Protein AF-A0A842JJB2-F1 (afdb_monomer_lite)

Structure (mmCIF, N/CA/C/O backbone):
data_AF-A0A842JJB2-F1
#
_entry.id   AF-A0A842JJB2-F1
#
loop_
_atom_site.group_PDB
_atom_site.id
_atom_site.type_symbol
_atom_site.label_atom_id
_atom_site.label_alt_id
_atom_site.label_comp_id
_atom_site.label_asym_id
_atom_site.label_entity_id
_atom_site.label_seq_id
_atom_site.pdbx_PDB_ins_code
_atom_site.Cartn_x
_atom_site.Cartn_y
_atom_site.Cartn_z
_atom_site.occupancy
_atom_site.B_iso_or_equiv
_atom_site.auth_seq_id
_atom_site.auth_comp_id
_atom_site.auth_asym_id
_atom_site.auth_atom_id
_atom_site.pdbx_PDB_model_num
ATOM 1 N N . MET A 1 1 ? 16.511 43.211 -7.226 1.00 40.75 1 MET A N 1
ATOM 2 C CA . MET A 1 1 ? 15.304 42.360 -7.281 1.00 40.75 1 MET A CA 1
ATOM 3 C C . MET A 1 1 ? 15.391 41.367 -6.130 1.00 40.75 1 MET A C 1
ATOM 5 O O . MET A 1 1 ? 16.168 40.429 -6.213 1.00 40.75 1 MET A O 1
ATOM 9 N N . ALA A 1 2 ? 14.696 41.614 -5.022 1.00 48.28 2 ALA A N 1
ATOM 10 C CA . ALA A 1 2 ? 14.454 40.591 -4.007 1.00 48.28 2 ALA A CA 1
ATOM 11 C C . ALA A 1 2 ? 13.054 40.024 -4.260 1.00 48.28 2 ALA A C 1
ATOM 13 O O . ALA A 1 2 ? 12.175 40.807 -4.584 1.00 48.28 2 ALA A O 1
ATOM 14 N N . HIS A 1 3 ? 12.873 38.707 -4.148 1.00 34.19 3 HIS A N 1
ATOM 15 C CA . HIS A 1 3 ? 11.844 38.051 -3.330 1.00 34.19 3 HIS A CA 1
ATOM 16 C C . HIS A 1 3 ? 12.007 36.525 -3.438 1.00 34.19 3 HIS A C 1
ATOM 18 O O . HIS A 1 3 ? 11.808 35.917 -4.480 1.00 34.19 3 HIS A O 1
ATOM 24 N N . ARG A 1 4 ? 12.443 35.964 -2.304 1.00 45.00 4 ARG A N 1
ATOM 25 C CA . ARG A 1 4 ? 12.142 34.653 -1.713 1.00 45.00 4 ARG A CA 1
ATOM 26 C C . ARG A 1 4 ? 11.346 33.656 -2.567 1.00 45.00 4 ARG A C 1
ATOM 28 O O . ARG A 1 4 ? 10.171 33.879 -2.816 1.00 45.00 4 ARG A O 1
ATOM 35 N N . SER A 1 5 ? 11.916 32.464 -2.701 1.00 44.78 5 SER A N 1
ATOM 36 C CA . SER A 1 5 ? 11.182 31.221 -2.448 1.00 44.78 5 SER A CA 1
ATOM 37 C C . SER A 1 5 ? 12.092 30.309 -1.640 1.00 44.78 5 SER A C 1
ATOM 39 O O . SER A 1 5 ? 12.860 29.521 -2.180 1.00 44.78 5 SER A O 1
ATOM 41 N N . GLY A 1 6 ? 12.051 30.474 -0.315 1.00 41.22 6 GLY A N 1
ATOM 42 C CA . GLY A 1 6 ? 12.491 29.406 0.569 1.00 41.22 6 GLY A CA 1
ATOM 43 C C . GLY A 1 6 ? 11.566 28.231 0.301 1.00 41.22 6 GLY A C 1
ATOM 44 O O . GLY A 1 6 ? 10.357 28.350 0.508 1.00 41.22 6 GLY A O 1
ATOM 45 N N . THR A 1 7 ? 12.106 27.130 -0.211 1.00 45.28 7 THR A N 1
ATOM 46 C CA . THR A 1 7 ? 11.383 25.868 -0.215 1.00 45.28 7 THR A CA 1
ATOM 47 C C . THR A 1 7 ? 11.139 25.532 1.248 1.00 45.28 7 THR A C 1
ATOM 49 O O . THR A 1 7 ? 12.036 25.134 1.990 1.00 45.28 7 THR A O 1
ATOM 52 N N . ARG A 1 8 ? 9.918 25.799 1.710 1.00 42.19 8 ARG A N 1
ATOM 53 C CA . ARG A 1 8 ? 9.420 25.264 2.967 1.00 42.19 8 ARG A CA 1
ATOM 54 C C . ARG A 1 8 ? 9.497 23.756 2.797 1.00 42.19 8 ARG A C 1
ATOM 56 O O . ARG A 1 8 ? 8.625 23.173 2.161 1.00 42.19 8 ARG A O 1
ATOM 63 N N . ARG A 1 9 ? 10.572 23.143 3.307 1.00 48.44 9 ARG A N 1
ATOM 64 C CA . ARG A 1 9 ? 10.581 21.710 3.571 1.00 48.44 9 ARG A CA 1
ATOM 65 C C . ARG A 1 9 ? 9.350 21.492 4.425 1.00 48.44 9 ARG A C 1
ATOM 67 O O . ARG A 1 9 ? 9.226 22.070 5.506 1.00 48.44 9 ARG A O 1
ATOM 74 N N . VAL A 1 10 ? 8.377 20.795 3.863 1.00 38.28 10 VAL A N 1
ATOM 75 C CA . VAL A 1 10 ? 7.234 20.344 4.628 1.00 38.28 10 VAL A CA 1
ATOM 76 C C . VAL A 1 10 ? 7.843 19.349 5.605 1.00 38.28 10 VAL A C 1
ATOM 78 O O . VAL A 1 10 ? 8.131 18.221 5.229 1.00 38.28 10 VAL A O 1
ATOM 81 N N . SER A 1 11 ? 8.140 19.791 6.829 1.00 43.59 11 SER A N 1
ATOM 82 C CA . SER A 1 11 ? 8.334 18.886 7.959 1.00 43.59 11 SER A CA 1
ATOM 83 C C . SER A 1 11 ? 6.962 18.300 8.266 1.00 43.59 11 SER A C 1
ATOM 85 O O . SER A 1 11 ? 6.268 18.733 9.183 1.00 43.59 11 SER A O 1
ATOM 87 N N . GLY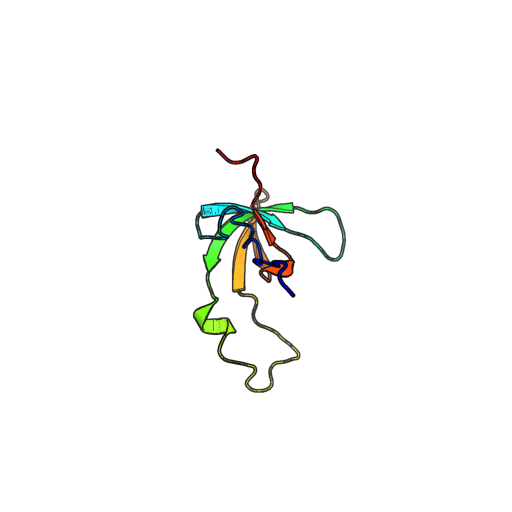 A 1 12 ? 6.524 17.401 7.388 1.00 52.38 12 GLY A N 1
ATOM 88 C CA . GLY A 1 12 ? 5.577 16.375 7.764 1.00 52.38 12 GLY A CA 1
ATOM 89 C C . GLY A 1 12 ? 6.274 15.412 8.724 1.00 52.38 12 GLY A C 1
ATOM 90 O O . GLY A 1 12 ? 7.507 15.430 8.816 1.00 52.38 12 GLY A O 1
ATOM 91 N N . PRO A 1 13 ? 5.508 14.611 9.471 1.00 60.59 13 PRO A N 1
ATOM 92 C CA . PRO A 1 13 ? 6.090 13.498 10.203 1.00 60.59 13 PRO A CA 1
ATOM 93 C C . PRO A 1 13 ? 6.928 12.654 9.235 1.00 60.59 13 PRO A C 1
ATOM 95 O O . PRO A 1 13 ? 6.501 12.352 8.118 1.00 60.59 13 PRO A O 1
ATOM 98 N N 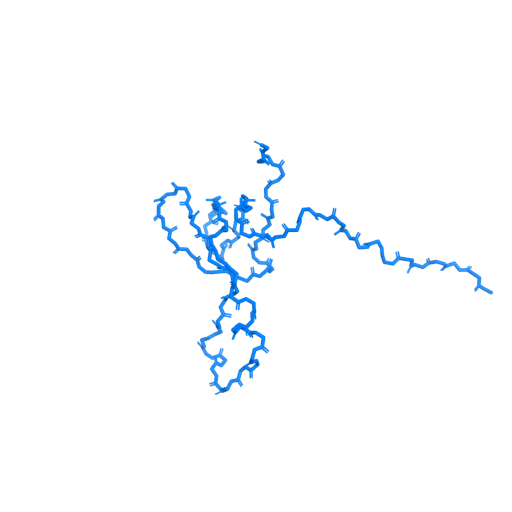. GLU A 1 14 ? 8.164 12.386 9.635 1.00 78.50 14 GLU A N 1
ATOM 99 C CA . GLU A 1 14 ? 9.101 11.620 8.828 1.00 78.50 14 GLU A CA 1
ATOM 100 C C . GLU A 1 14 ? 8.613 10.174 8.757 1.00 78.50 14 GLU A C 1
ATOM 102 O O . GLU A 1 14 ? 8.173 9.608 9.758 1.00 78.50 14 GLU A O 1
ATOM 107 N N . LEU A 1 15 ? 8.634 9.596 7.559 1.00 88.06 15 LEU A N 1
ATOM 108 C CA . LEU A 1 15 ? 8.290 8.196 7.378 1.00 88.06 15 LEU A CA 1
ATOM 109 C C . LEU A 1 15 ? 9.426 7.351 7.966 1.00 88.06 15 LEU A C 1
ATOM 111 O O . LEU A 1 15 ? 10.536 7.351 7.440 1.00 88.06 15 LEU A O 1
ATOM 115 N N . THR A 1 16 ? 9.151 6.688 9.086 1.00 92.31 16 THR A N 1
ATOM 116 C CA . THR A 1 16 ? 10.113 5.885 9.854 1.00 92.31 16 THR A CA 1
ATOM 117 C C . THR A 1 16 ? 9.497 4.552 10.256 1.00 92.31 16 THR A C 1
ATOM 119 O O . THR A 1 16 ? 8.277 4.406 10.268 1.00 92.31 16 THR A O 1
ATOM 122 N N . ILE A 1 17 ? 10.325 3.591 10.668 1.00 94.62 17 ILE A N 1
ATOM 123 C CA . ILE A 1 17 ? 9.852 2.366 11.332 1.00 94.62 17 ILE A CA 1
ATOM 124 C C . ILE A 1 17 ? 8.996 2.738 12.557 1.00 94.62 17 ILE A C 1
ATOM 126 O O . ILE A 1 17 ? 9.309 3.691 13.275 1.00 94.62 17 ILE A O 1
ATOM 130 N N . GLY A 1 18 ? 7.894 2.017 12.760 1.00 93.94 18 GLY A N 1
ATOM 131 C CA . GLY A 1 18 ? 6.877 2.282 13.778 1.00 93.94 18 GLY A CA 1
ATOM 132 C C . GLY A 1 18 ? 5.862 3.362 13.392 1.00 93.94 18 GLY A C 1
ATOM 133 O O . GLY A 1 18 ? 4.899 3.588 14.123 1.00 93.94 18 GLY A O 1
ATOM 134 N N . ALA A 1 19 ? 6.040 4.048 12.255 1.00 93.56 19 ALA A N 1
ATOM 135 C CA . ALA A 1 19 ? 5.072 5.036 11.803 1.00 93.56 19 ALA A CA 1
ATOM 136 C C . ALA A 1 19 ? 3.799 4.350 11.304 1.00 93.56 19 ALA A C 1
ATOM 138 O O . ALA A 1 19 ? 3.838 3.427 10.487 1.00 93.56 19 ALA A O 1
ATOM 139 N N . ARG A 1 20 ? 2.655 4.858 11.753 1.00 94.94 20 ARG A N 1
ATOM 140 C CA . ARG A 1 20 ? 1.354 4.506 11.197 1.00 94.94 20 ARG A CA 1
ATOM 141 C C . ARG A 1 20 ? 1.120 5.250 9.899 1.00 94.94 20 ARG A C 1
ATOM 143 O O . ARG A 1 20 ? 1.382 6.450 9.796 1.00 94.94 20 ARG A O 1
ATOM 150 N N . VAL A 1 21 ? 0.640 4.525 8.903 1.00 95.06 21 VAL A N 1
ATOM 151 C CA . VAL A 1 21 ? 0.587 5.003 7.529 1.00 95.06 21 VAL A CA 1
ATOM 152 C C . VAL A 1 21 ? -0.689 4.575 6.834 1.00 95.06 21 VAL A C 1
ATOM 154 O O . VAL A 1 21 ? -1.223 3.497 7.084 1.00 95.06 21 VAL A O 1
ATOM 157 N N . LEU A 1 22 ? -1.133 5.417 5.909 1.00 95.00 22 LEU A N 1
ATOM 158 C CA . LEU A 1 22 ? -2.078 5.074 4.865 1.00 95.00 22 LEU A CA 1
ATOM 159 C C . LEU A 1 22 ? -1.286 4.728 3.599 1.00 95.00 22 LEU A C 1
ATOM 161 O O . LEU A 1 22 ? -0.476 5.533 3.133 1.00 95.00 22 LEU A O 1
ATOM 165 N N . VAL A 1 23 ? -1.525 3.543 3.043 1.00 93.62 23 VAL A N 1
ATOM 166 C CA . VAL A 1 23 ? -0.904 3.076 1.803 1.00 93.62 23 VAL A CA 1
ATOM 167 C C . VAL A 1 23 ? -1.913 3.131 0.671 1.00 93.62 23 VAL A C 1
ATOM 169 O O . VAL A 1 23 ? -2.976 2.498 0.727 1.00 93.62 23 VAL A O 1
ATOM 172 N N . ARG A 1 24 ? -1.555 3.877 -0.373 1.00 93.75 24 ARG A N 1
ATOM 173 C CA . ARG A 1 24 ? -2.338 3.979 -1.597 1.00 93.75 24 ARG A CA 1
ATOM 174 C C . ARG A 1 24 ? -2.247 2.685 -2.386 1.00 93.75 24 ARG A C 1
ATOM 176 O O . ARG A 1 24 ? -1.170 2.125 -2.570 1.00 93.75 24 ARG A O 1
ATOM 183 N N . ARG A 1 25 ? -3.383 2.216 -2.900 1.00 87.25 25 ARG A N 1
ATOM 184 C CA . ARG A 1 25 ? -3.424 1.050 -3.793 1.00 87.25 25 ARG A CA 1
ATOM 185 C C . ARG A 1 25 ? -3.836 1.478 -5.190 1.00 87.25 25 ARG A C 1
ATOM 187 O O . ARG A 1 25 ? -4.757 2.268 -5.358 1.00 87.25 25 ARG A O 1
ATOM 194 N N . HIS A 1 26 ? -3.207 0.893 -6.207 1.00 81.94 26 HIS A N 1
ATOM 195 C CA . HIS A 1 26 ? -3.618 1.117 -7.598 1.00 81.94 26 HIS A CA 1
ATOM 196 C C . HIS A 1 26 ? -5.045 0.628 -7.886 1.00 81.94 26 HIS A C 1
ATOM 198 O O . HIS A 1 26 ? -5.704 1.142 -8.786 1.00 81.94 26 HIS A O 1
ATOM 204 N N . ALA A 1 27 ? -5.526 -0.357 -7.124 1.00 83.62 27 ALA A N 1
ATOM 205 C CA . ALA A 1 27 ? -6.894 -0.844 -7.193 1.00 83.62 27 ALA A CA 1
ATOM 206 C C . ALA A 1 27 ? -7.459 -1.064 -5.785 1.00 83.62 27 ALA A C 1
ATOM 208 O O . ALA A 1 27 ? -6.823 -1.703 -4.943 1.00 83.62 27 ALA A O 1
ATOM 209 N N . GLY A 1 28 ? -8.683 -0.582 -5.564 1.00 85.00 28 GLY A N 1
ATOM 210 C CA . GLY A 1 28 ? -9.391 -0.695 -4.290 1.00 85.00 28 GLY A CA 1
ATOM 211 C C . GLY A 1 28 ? -9.208 0.519 -3.382 1.00 85.00 28 GLY A C 1
ATOM 212 O O . GLY A 1 28 ? -8.754 1.573 -3.816 1.00 85.00 28 GLY A O 1
ATOM 213 N N . ALA A 1 29 ? -9.628 0.365 -2.127 1.00 90.00 29 ALA A N 1
ATOM 214 C CA . ALA A 1 29 ? -9.467 1.391 -1.106 1.00 90.00 29 ALA A CA 1
ATOM 215 C C . ALA A 1 29 ? -8.036 1.405 -0.554 1.00 90.00 29 ALA A C 1
ATOM 217 O O . ALA A 1 29 ? -7.375 0.360 -0.484 1.00 90.00 29 ALA A O 1
ATOM 218 N N . ASP A 1 30 ? -7.604 2.586 -0.121 1.00 92.44 30 ASP A N 1
ATOM 219 C CA . ASP A 1 30 ? -6.378 2.756 0.649 1.00 92.44 30 ASP A CA 1
ATOM 220 C C . ASP A 1 30 ? -6.460 1.952 1.953 1.00 92.44 30 ASP A C 1
ATOM 222 O O . ASP A 1 30 ? -7.539 1.737 2.516 1.00 92.44 30 ASP A O 1
ATOM 226 N N . VAL A 1 31 ? -5.311 1.472 2.418 1.00 93.81 31 VAL A N 1
ATOM 227 C CA . VAL A 1 31 ? -5.216 0.589 3.587 1.00 93.81 31 VAL A CA 1
ATOM 228 C C . VAL A 1 31 ? -4.293 1.178 4.632 1.00 93.81 31 VAL A C 1
ATOM 230 O O . VAL A 1 31 ? -3.310 1.829 4.294 1.00 93.81 31 VAL A O 1
ATOM 233 N N . ILE A 1 32 ? -4.607 0.942 5.902 1.00 94.69 32 ILE A N 1
ATOM 234 C CA . ILE A 1 32 ? -3.815 1.444 7.023 1.00 94.69 32 ILE A CA 1
ATOM 235 C C . ILE A 1 32 ? -2.904 0.325 7.536 1.00 94.69 32 ILE A C 1
ATOM 237 O O . ILE A 1 32 ? -3.279 -0.853 7.543 1.00 94.69 32 ILE A O 1
ATOM 241 N N . GLY A 1 33 ? -1.698 0.701 7.941 1.00 95.44 33 GLY A N 1
ATOM 242 C CA . GLY A 1 33 ? -0.738 -0.195 8.561 1.00 95.44 33 GLY A CA 1
ATOM 243 C C . GLY A 1 33 ? 0.353 0.550 9.314 1.00 95.44 33 GLY A C 1
ATOM 244 O O . GLY A 1 33 ? 0.280 1.760 9.533 1.00 95.44 33 GLY A O 1
ATOM 245 N N . GLU A 1 34 ? 1.373 -0.194 9.713 1.00 96.81 34 GLU A N 1
ATOM 246 C CA . GLU A 1 34 ? 2.567 0.303 10.385 1.00 96.81 34 GLU A CA 1
ATOM 247 C C . GLU A 1 34 ? 3.812 -0.057 9.579 1.00 96.81 34 GLU A C 1
ATOM 249 O O . GLU A 1 34 ? 3.938 -1.180 9.086 1.00 96.81 34 GLU A O 1
ATOM 254 N N . VAL A 1 35 ? 4.740 0.886 9.442 1.00 96.12 35 VAL A N 1
ATOM 255 C CA . VAL A 1 35 ? 6.048 0.615 8.843 1.00 96.12 35 VAL A CA 1
ATOM 256 C C . VAL A 1 35 ? 6.844 -0.290 9.774 1.00 96.12 35 VAL A C 1
ATOM 258 O O . VAL A 1 35 ? 7.124 0.080 10.910 1.00 96.12 35 VAL A O 1
ATOM 261 N N . VAL A 1 36 ? 7.267 -1.446 9.276 1.00 96.94 36 VAL A N 1
ATOM 262 C CA . VAL A 1 36 ? 8.057 -2.412 10.053 1.00 96.94 36 VAL A CA 1
ATOM 263 C C . VAL A 1 36 ? 9.517 -2.484 9.616 1.00 96.94 36 VAL A C 1
ATOM 265 O O . VAL A 1 36 ? 10.341 -2.962 10.387 1.00 96.94 36 VAL A O 1
ATOM 268 N N . GLU A 1 37 ? 9.855 -1.998 8.417 1.00 95.12 37 GLU A N 1
ATOM 269 C CA . GLU A 1 37 ? 11.236 -1.971 7.918 1.00 95.12 37 GLU A CA 1
ATOM 270 C C . GLU A 1 37 ? 11.453 -0.892 6.840 1.00 95.12 37 GLU A C 1
ATOM 272 O O . GLU A 1 37 ? 10.538 -0.581 6.068 1.00 95.12 37 GLU A O 1
ATOM 277 N N . ASP A 1 38 ? 12.682 -0.363 6.783 1.00 93.31 38 ASP A N 1
ATOM 278 C CA . ASP A 1 38 ? 13.200 0.569 5.777 1.00 93.31 38 ASP A CA 1
ATOM 279 C C . ASP A 1 38 ? 14.346 -0.062 4.958 1.00 93.31 38 ASP A C 1
ATOM 281 O O . ASP A 1 38 ? 15.502 -0.126 5.381 1.00 93.31 38 ASP A O 1
ATOM 285 N N . TYR A 1 39 ? 14.052 -0.455 3.719 1.00 89.50 39 TYR A N 1
ATOM 286 C CA . TYR A 1 39 ? 15.028 -0.989 2.765 1.00 89.50 39 TYR A CA 1
ATOM 287 C C . TYR A 1 39 ? 15.683 0.081 1.875 1.00 89.50 39 TYR A C 1
ATOM 289 O O . TYR A 1 39 ? 16.223 -0.243 0.814 1.00 89.50 39 TYR A O 1
ATOM 297 N N . GLY A 1 40 ? 15.674 1.358 2.269 1.00 85.31 40 GLY A N 1
ATOM 298 C CA . GLY A 1 40 ? 16.204 2.473 1.470 1.00 85.31 40 GLY A CA 1
ATOM 299 C C . GLY A 1 40 ? 17.626 2.220 0.963 1.00 85.31 40 GLY A C 1
ATOM 300 O O . GLY A 1 40 ? 17.897 2.308 -0.231 1.00 85.31 40 GLY A O 1
ATOM 301 N N . SER A 1 41 ? 18.508 1.741 1.841 1.00 81.06 41 SER A N 1
ATOM 302 C CA . SER A 1 41 ? 19.898 1.414 1.485 1.00 81.06 41 SER A CA 1
ATOM 303 C C . SER A 1 41 ? 20.041 0.310 0.422 1.00 81.06 41 SER A C 1
ATOM 305 O O . SER A 1 41 ? 21.012 0.303 -0.338 1.00 81.06 41 SER A O 1
ATOM 307 N N . LEU A 1 42 ? 19.078 -0.614 0.332 1.00 74.19 42 LEU A N 1
ATOM 308 C CA . LEU A 1 42 ? 19.070 -1.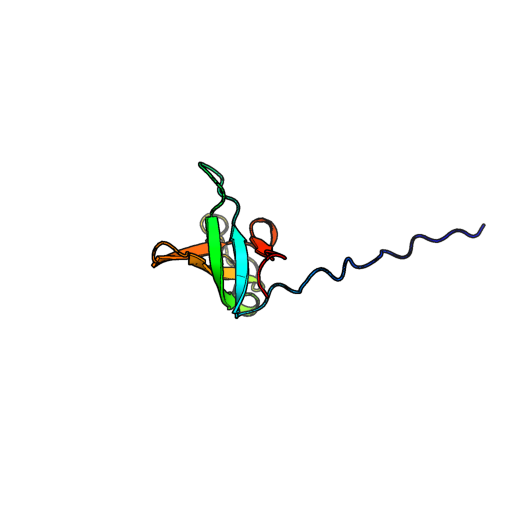696 -0.658 1.00 74.19 42 LEU A CA 1
ATOM 309 C C . LEU A 1 42 ? 18.471 -1.251 -1.997 1.00 74.19 42 LEU A C 1
ATOM 311 O O . LEU A 1 42 ? 18.838 -1.781 -3.045 1.00 74.19 42 LEU A O 1
ATOM 315 N N . THR A 1 43 ? 17.569 -0.271 -1.963 1.00 73.75 43 THR A N 1
ATOM 316 C CA . THR A 1 43 ? 16.834 0.233 -3.134 1.00 73.75 43 THR A CA 1
ATOM 317 C C . THR A 1 43 ? 17.564 1.375 -3.847 1.00 73.75 43 THR A C 1
ATOM 319 O O . THR A 1 43 ? 17.451 1.505 -5.064 1.00 73.75 43 THR A O 1
ATOM 322 N N . GLU A 1 44 ? 18.419 2.127 -3.143 1.00 66.62 44 GLU A N 1
ATOM 323 C CA . GLU A 1 44 ? 19.291 3.173 -3.709 1.00 66.62 44 GLU A CA 1
ATOM 324 C C . GLU A 1 44 ? 20.376 2.636 -4.661 1.00 66.62 44 GLU A C 1
ATOM 326 O O . GLU A 1 44 ? 20.947 3.391 -5.451 1.00 66.62 44 GLU A O 1
ATOM 331 N N . SER A 1 45 ? 20.644 1.326 -4.644 1.00 59.19 45 SER A N 1
ATOM 332 C CA . SER A 1 45 ? 21.638 0.660 -5.502 1.00 59.19 45 SER A CA 1
ATOM 333 C C . SER A 1 45 ? 21.163 0.463 -6.953 1.00 59.19 45 SER A C 1
ATOM 335 O O . SER A 1 45 ? 21.328 -0.620 -7.519 1.00 59.19 45 SER A O 1
ATOM 337 N N . GLY A 1 46 ? 20.580 1.522 -7.530 1.00 54.56 46 GLY A N 1
ATOM 338 C CA . GLY A 1 46 ? 20.224 1.744 -8.933 1.00 54.56 46 GLY A CA 1
ATOM 339 C C . GLY A 1 46 ? 20.375 0.543 -9.863 1.00 54.56 46 GLY A C 1
ATOM 340 O O . GLY A 1 46 ? 21.451 0.301 -10.404 1.00 54.56 46 GLY A O 1
ATOM 341 N N . GLY A 1 47 ? 19.263 -0.171 -10.051 1.00 57.34 47 GLY A N 1
ATOM 342 C CA . GLY A 1 47 ? 18.941 -0.985 -11.224 1.00 57.34 47 GLY A CA 1
ATOM 343 C C . GLY A 1 47 ? 20.109 -1.682 -11.925 1.00 57.34 47 GLY A C 1
ATOM 344 O O . GLY A 1 47 ? 20.565 -1.240 -12.974 1.00 57.34 47 GLY A O 1
ATOM 345 N N . ARG A 1 48 ? 20.500 -2.868 -11.447 1.00 56.69 48 ARG A N 1
ATOM 346 C CA . ARG A 1 48 ? 21.359 -3.804 -12.204 1.00 56.69 48 ARG A CA 1
ATOM 347 C C . ARG A 1 48 ? 20.602 -4.533 -13.336 1.00 56.69 48 ARG A C 1
ATOM 349 O O . ARG A 1 48 ? 20.802 -5.725 -13.533 1.00 56.69 48 ARG A O 1
ATOM 356 N N . GLY A 1 49 ? 19.703 -3.852 -14.052 1.00 64.00 49 GLY A N 1
ATOM 357 C CA . GLY A 1 49 ? 18.886 -4.460 -15.118 1.00 64.00 49 GLY A CA 1
ATOM 358 C C . GLY A 1 49 ? 17.591 -5.144 -14.652 1.00 64.00 49 GLY A C 1
ATOM 359 O O . GLY A 1 49 ? 17.052 -5.992 -15.362 1.00 64.00 49 GLY A O 1
ATOM 360 N N . HIS A 1 50 ? 17.073 -4.776 -13.476 1.00 69.69 50 HIS A N 1
ATOM 361 C CA . HIS A 1 50 ? 15.821 -5.303 -12.908 1.00 69.69 50 HIS A CA 1
ATOM 362 C C . HIS A 1 50 ? 14.665 -4.292 -12.953 1.00 69.69 50 HIS A C 1
ATOM 364 O O . HIS A 1 50 ? 13.835 -4.257 -12.056 1.00 69.69 50 HIS A O 1
ATOM 370 N N . GLU A 1 51 ? 14.579 -3.469 -14.002 1.00 74.94 51 GLU A N 1
ATOM 371 C CA . GLU A 1 51 ? 13.466 -2.513 -14.178 1.00 74.94 51 GLU A CA 1
ATOM 372 C C . GLU A 1 51 ? 12.092 -3.206 -14.232 1.00 74.94 51 GLU A C 1
ATOM 374 O O . GLU A 1 51 ? 11.071 -2.609 -13.912 1.00 74.94 51 GLU A O 1
ATOM 379 N N . TRP A 1 52 ? 12.073 -4.493 -14.588 1.00 76.69 52 TRP A N 1
ATOM 380 C CA . TRP A 1 52 ? 10.886 -5.347 -14.589 1.00 76.69 52 TRP A CA 1
ATOM 381 C C . TRP A 1 52 ? 10.439 -5.802 -13.187 1.00 76.69 52 TRP A C 1
ATOM 383 O O . TRP A 1 52 ? 9.350 -6.358 -13.056 1.00 76.69 52 TRP A O 1
ATOM 393 N N . ALA A 1 53 ? 11.258 -5.587 -12.153 1.00 75.94 53 ALA A N 1
ATOM 394 C CA . ALA A 1 53 ? 10.933 -5.865 -10.756 1.00 75.94 53 ALA A CA 1
ATOM 395 C C . ALA A 1 53 ? 11.641 -4.861 -9.821 1.00 75.94 53 ALA A C 1
ATOM 397 O O . ALA A 1 53 ? 12.628 -5.216 -9.168 1.00 75.94 53 ALA A O 1
ATOM 398 N N . PRO A 1 54 ? 11.168 -3.601 -9.765 1.00 74.69 54 PRO A N 1
ATOM 399 C CA . PRO A 1 54 ? 11.696 -2.608 -8.837 1.00 74.69 54 PRO A CA 1
ATOM 400 C C . PRO A 1 54 ? 11.568 -3.089 -7.388 1.00 74.69 54 PRO A C 1
ATOM 402 O O . PRO A 1 54 ? 10.542 -3.641 -6.992 1.00 74.69 54 PRO A O 1
ATOM 405 N N . ALA A 1 55 ? 12.617 -2.885 -6.595 1.00 81.81 55 ALA A N 1
ATOM 406 C CA . ALA A 1 55 ? 12.566 -3.143 -5.164 1.00 81.81 55 ALA A CA 1
ATOM 407 C C . ALA A 1 55 ? 11.943 -1.935 -4.456 1.00 81.81 55 ALA A C 1
ATOM 409 O O . ALA A 1 55 ? 12.424 -0.814 -4.610 1.00 81.81 55 ALA A O 1
ATOM 410 N N . HIS A 1 56 ? 10.899 -2.183 -3.673 1.00 86.50 56 HIS A N 1
ATOM 411 C CA . HIS A 1 56 ? 10.219 -1.162 -2.885 1.00 86.50 56 HIS A CA 1
ATOM 412 C C . HIS A 1 56 ? 10.921 -0.934 -1.545 1.00 86.50 56 HIS A C 1
ATOM 414 O O . HIS A 1 56 ? 11.426 -1.874 -0.924 1.00 86.50 56 HIS A O 1
ATOM 420 N N . ARG A 1 57 ? 10.935 0.320 -1.086 1.00 91.69 57 ARG A N 1
ATOM 421 C CA . ARG A 1 57 ? 11.654 0.728 0.129 1.00 91.69 57 ARG A CA 1
ATOM 422 C C . ARG A 1 57 ? 10.983 0.244 1.411 1.00 91.69 57 ARG A C 1
ATOM 424 O O . ARG A 1 57 ? 11.663 -0.251 2.301 1.00 91.69 57 ARG A O 1
ATOM 431 N N . TRP A 1 58 ? 9.675 0.421 1.536 1.00 95.12 58 TRP A N 1
ATOM 432 C CA . TRP A 1 58 ? 8.994 0.268 2.819 1.00 95.12 58 TRP A CA 1
ATOM 433 C C . TRP A 1 58 ? 8.328 -1.086 2.927 1.00 95.12 58 TRP A C 1
ATOM 435 O O . TRP A 1 58 ? 7.573 -1.459 2.033 1.00 95.12 58 TRP A O 1
ATOM 445 N N . ALA A 1 59 ? 8.536 -1.778 4.045 1.00 96.25 59 ALA A N 1
ATOM 446 C CA . ALA A 1 59 ? 7.659 -2.867 4.449 1.00 96.25 59 ALA A CA 1
ATOM 447 C C . ALA A 1 59 ? 6.611 -2.336 5.428 1.00 96.25 59 ALA A C 1
ATOM 449 O O . ALA A 1 59 ? 6.955 -1.729 6.444 1.00 96.25 59 ALA A O 1
ATOM 450 N N . VAL A 1 60 ? 5.336 -2.582 5.134 1.00 96.62 60 VAL A N 1
ATOM 451 C CA . VAL A 1 60 ? 4.205 -2.128 5.949 1.00 96.62 60 VAL A CA 1
ATOM 452 C C . VAL A 1 60 ? 3.368 -3.328 6.369 1.00 96.62 60 VAL A C 1
ATOM 454 O O . VAL A 1 60 ? 2.835 -4.052 5.523 1.00 96.62 60 VAL A O 1
ATOM 457 N N . ALA A 1 61 ? 3.242 -3.533 7.678 1.00 97.69 61 ALA A N 1
ATOM 458 C CA . ALA A 1 61 ? 2.300 -4.481 8.250 1.00 97.69 61 ALA A CA 1
ATOM 459 C C . ALA A 1 61 ? 0.914 -3.831 8.295 1.00 97.69 61 ALA A C 1
ATOM 461 O O . ALA A 1 61 ? 0.686 -2.877 9.037 1.00 97.69 61 ALA A O 1
ATOM 462 N N . LEU A 1 62 ? -0.002 -4.322 7.464 1.00 96.06 62 LEU A N 1
ATOM 463 C CA . LEU A 1 62 ? -1.389 -3.874 7.441 1.00 96.06 62 LEU A CA 1
ATOM 464 C C . LEU A 1 62 ? -2.147 -4.394 8.662 1.00 96.06 62 LEU A C 1
ATOM 466 O O . LEU A 1 62 ? -1.871 -5.485 9.162 1.00 96.06 62 LEU A O 1
ATOM 470 N N . ASP A 1 63 ? -3.182 -3.662 9.068 1.00 94.81 63 ASP A N 1
ATOM 471 C CA . ASP A 1 63 ? -4.028 -4.043 10.211 1.00 94.81 63 ASP A CA 1
ATOM 472 C C . ASP A 1 63 ? -4.781 -5.366 9.992 1.00 94.81 63 ASP A C 1
ATOM 474 O O . ASP A 1 63 ? -5.204 -6.017 10.945 1.00 94.81 63 ASP A O 1
ATOM 478 N N . ASP A 1 64 ? -4.927 -5.790 8.734 1.00 93.12 64 ASP A N 1
ATOM 479 C CA . ASP A 1 64 ? -5.511 -7.082 8.363 1.00 93.12 64 ASP A CA 1
ATOM 480 C C . ASP A 1 64 ? -4.516 -8.259 8.426 1.00 93.12 64 ASP A C 1
ATOM 482 O O . ASP A 1 64 ? -4.855 -9.382 8.047 1.00 93.12 64 ASP A O 1
ATOM 486 N N . GLY A 1 65 ? -3.296 -8.015 8.915 1.00 95.19 65 GLY A N 1
ATOM 487 C CA . GLY A 1 65 ? -2.254 -9.019 9.121 1.00 95.19 65 GLY A CA 1
ATOM 488 C C . GLY A 1 65 ? -1.404 -9.323 7.887 1.00 95.19 65 GLY A C 1
ATOM 489 O O . GLY A 1 65 ? -0.532 -10.191 7.948 1.00 95.19 65 GLY A O 1
ATOM 490 N N . ARG A 1 66 ? -1.628 -8.641 6.758 1.00 95.94 66 ARG A N 1
ATOM 491 C CA . ARG A 1 66 ? -0.792 -8.792 5.560 1.00 95.94 66 ARG A CA 1
ATOM 492 C C . ARG A 1 66 ? 0.430 -7.886 5.613 1.00 95.94 66 ARG A C 1
ATOM 494 O O . ARG A 1 66 ? 0.358 -6.753 6.073 1.00 95.94 66 ARG A O 1
ATOM 501 N N . LEU A 1 67 ? 1.529 -8.362 5.039 1.00 95.69 67 LEU A N 1
ATOM 502 C CA . LEU A 1 67 ? 2.708 -7.548 4.762 1.00 95.69 67 LEU A CA 1
ATOM 503 C C . LEU A 1 67 ? 2.660 -7.060 3.314 1.00 95.69 67 LEU A C 1
ATOM 505 O O . LEU A 1 67 ? 2.443 -7.864 2.402 1.00 95.69 67 LEU A O 1
ATOM 509 N N . ILE A 1 68 ? 2.877 -5.765 3.100 1.00 93.94 68 ILE A N 1
ATOM 510 C CA . ILE A 1 68 ? 3.032 -5.189 1.762 1.00 93.94 68 ILE A CA 1
ATOM 511 C C . ILE A 1 68 ? 4.335 -4.409 1.652 1.00 93.94 68 ILE A C 1
ATOM 513 O O . ILE A 1 68 ? 4.877 -3.948 2.656 1.00 93.94 68 ILE A O 1
ATOM 517 N N . PHE A 1 69 ? 4.800 -4.250 0.417 1.00 92.94 69 PHE A N 1
ATOM 518 C CA . PHE A 1 69 ? 5.952 -3.425 0.096 1.00 92.94 69 PHE A CA 1
ATOM 519 C C . PHE A 1 69 ? 5.505 -2.235 -0.748 1.00 92.94 69 PHE A C 1
ATOM 521 O O . PHE A 1 69 ? 4.695 -2.417 -1.658 1.00 92.94 69 PHE A O 1
ATOM 528 N N . ALA A 1 70 ? 5.989 -1.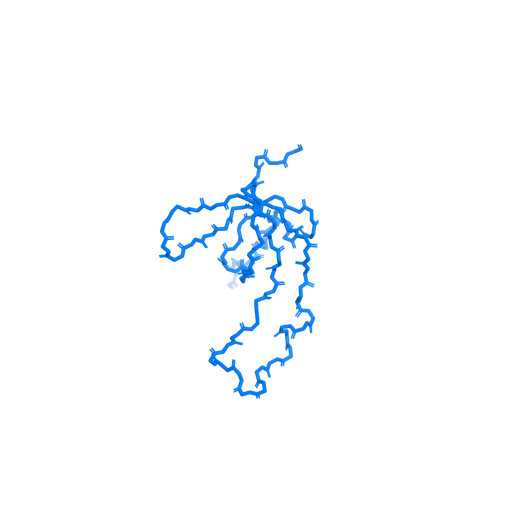039 -0.422 1.00 92.50 70 ALA A N 1
ATOM 529 C CA . ALA A 1 70 ? 5.564 0.197 -1.069 1.00 92.50 70 ALA A CA 1
ATOM 530 C C . ALA A 1 70 ? 6.711 1.200 -1.217 1.00 92.50 70 ALA A C 1
ATOM 532 O O . ALA A 1 70 ? 7.677 1.201 -0.444 1.00 92.50 70 ALA A O 1
ATOM 533 N N . ASP A 1 71 ? 6.585 2.076 -2.207 1.00 91.50 71 ASP A N 1
ATOM 534 C CA . ASP A 1 71 ? 7.487 3.206 -2.378 1.00 91.50 71 ASP A CA 1
ATOM 535 C C . ASP A 1 71 ? 7.070 4.382 -1.501 1.00 91.50 71 ASP A C 1
ATOM 537 O O . ASP A 1 71 ? 5.941 4.473 -1.024 1.00 91.50 71 ASP A O 1
ATOM 541 N N . THR A 1 72 ? 7.999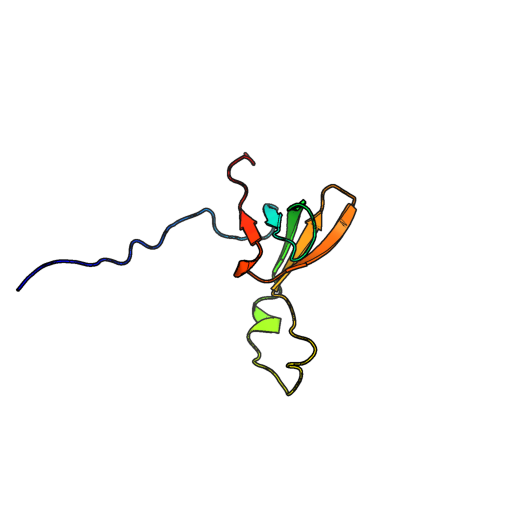 5.313 -1.284 1.00 91.00 72 THR A N 1
ATOM 542 C CA . THR A 1 72 ? 7.733 6.513 -0.472 1.00 91.00 72 THR A CA 1
ATOM 543 C C . THR A 1 72 ? 6.559 7.328 -1.028 1.00 91.00 72 THR A C 1
ATOM 545 O O . THR A 1 72 ? 5.819 7.924 -0.255 1.00 91.00 72 THR A O 1
ATOM 548 N N . ASP A 1 73 ? 6.351 7.311 -2.348 1.00 90.50 73 ASP A N 1
ATOM 549 C CA . ASP A 1 73 ? 5.279 8.059 -3.016 1.00 90.50 73 ASP A CA 1
ATOM 550 C C . ASP A 1 73 ? 3.879 7.453 -2.793 1.00 90.50 73 ASP A C 1
ATOM 552 O O . ASP A 1 73 ? 2.873 8.156 -2.926 1.00 90.50 73 ASP A O 1
ATOM 556 N N . ASP A 1 74 ? 3.805 6.176 -2.408 1.00 92.31 74 ASP A N 1
ATOM 557 C CA . ASP A 1 74 ? 2.550 5.462 -2.147 1.00 92.31 74 ASP A CA 1
ATOM 558 C C . ASP A 1 74 ? 2.179 5.421 -0.660 1.00 92.31 74 ASP A C 1
ATOM 560 O O . ASP A 1 74 ? 1.102 4.938 -0.299 1.00 92.31 74 ASP A O 1
ATOM 564 N N . VAL A 1 75 ? 3.045 5.933 0.217 1.00 92.44 75 VAL A N 1
ATOM 565 C CA . VAL A 1 75 ? 2.883 5.861 1.670 1.00 92.44 75 VAL A CA 1
ATOM 566 C C . VAL A 1 75 ? 2.760 7.263 2.249 1.00 92.44 75 VAL A C 1
ATOM 568 O O . VAL A 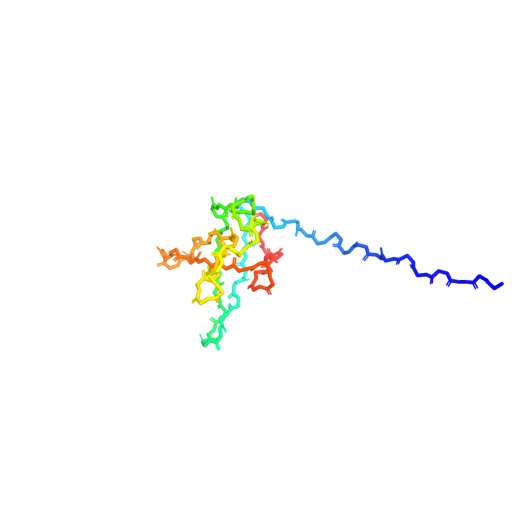1 75 ? 3.631 8.112 2.091 1.00 92.44 75 VAL A O 1
ATOM 571 N N . THR A 1 76 ? 1.669 7.514 2.969 1.00 92.94 76 THR A N 1
ATOM 572 C CA . THR A 1 76 ? 1.459 8.769 3.698 1.00 92.94 76 THR A CA 1
ATOM 573 C C . THR A 1 76 ? 1.365 8.476 5.184 1.00 92.94 76 THR A C 1
ATOM 575 O O . THR A 1 76 ? 0.592 7.613 5.590 1.00 92.94 76 THR A O 1
ATOM 578 N N . VAL A 1 77 ? 2.123 9.195 6.013 1.00 91.56 77 VAL A N 1
ATOM 579 C CA . VAL A 1 77 ? 1.992 9.078 7.471 1.00 91.56 77 VAL A CA 1
ATOM 580 C C . VAL A 1 77 ? 0.590 9.507 7.893 1.00 91.56 77 VAL A C 1
ATOM 582 O O . VAL A 1 77 ? 0.133 10.588 7.517 1.00 91.56 77 VAL A O 1
ATOM 585 N N . ASP A 1 78 ? -0.077 8.663 8.675 1.00 84.38 78 ASP A N 1
ATOM 586 C CA . ASP A 1 78 ? -1.393 8.949 9.227 1.00 84.38 78 ASP A CA 1
ATOM 587 C C . ASP A 1 78 ? -1.253 9.871 10.454 1.00 84.38 78 ASP A C 1
ATOM 589 O O . ASP A 1 78 ? -0.769 9.438 11.506 1.00 84.38 78 ASP A O 1
ATOM 593 N N . PRO A 1 79 ? -1.693 11.141 10.372 1.00 66.44 79 PRO A N 1
ATOM 594 C CA . PRO A 1 79 ? -1.606 12.078 11.488 1.00 66.44 79 PRO A CA 1
ATOM 595 C C . PRO A 1 79 ? -2.534 11.717 12.664 1.00 66.44 79 PRO A C 1
ATOM 597 O O . PRO A 1 79 ? -2.448 12.361 13.710 1.00 66.44 79 PRO A O 1
ATOM 600 N N . GLY A 1 80 ? -3.427 10.730 12.511 1.00 66.06 80 GLY A N 1
ATOM 601 C CA . GLY A 1 80 ? -4.333 10.245 13.557 1.00 66.06 80 GLY A CA 1
ATOM 602 C C . GLY A 1 80 ? -3.684 9.336 14.605 1.00 66.06 80 GLY A C 1
ATOM 603 O O . GLY A 1 80 ? -4.343 8.953 15.570 1.00 66.06 80 GLY A O 1
ATOM 604 N N . SER A 1 81 ? -2.403 9.010 14.439 1.00 56.88 81 SER A N 1
ATOM 605 C CA . SER A 1 81 ? -1.695 8.043 15.275 1.00 56.88 81 SER A CA 1
ATOM 606 C C . SER A 1 81 ? -0.858 8.764 16.322 1.00 56.88 81 SER A C 1
ATOM 608 O O . SER A 1 81 ? 0.177 9.352 16.008 1.00 56.88 81 SER A O 1
ATOM 610 N N . ARG A 1 82 ? -1.349 8.778 17.559 1.00 49.66 82 ARG A N 1
ATOM 611 C CA . ARG A 1 82 ? -0.724 9.444 18.701 1.00 49.66 82 ARG A CA 1
ATOM 612 C C . ARG A 1 82 ? -0.438 8.452 19.811 1.00 49.66 82 ARG A C 1
ATOM 614 O O . ARG A 1 82 ? -1.296 7.566 20.013 1.00 49.66 82 ARG A O 1
#

Sequence (82 aa):
MAHRSGTRRVSGPELTIGARVLVRRHAGADVIGEVVEDYGSLTESGGRGHEWAPAHRWAVALDDGRLIFADTDDVTVDPGSR

Foldseek 3Di:
DDDDDDPPPPPDPDQDAQFWKWFADPDDDTFIFGWHAFQPVVQVPPPPPVPVDRFAGTWTQTPVRDIDGHHPVRIDGDPPPD

pLDDT: mean 78.98, std 18.93, range [34.19, 97.69]

Radius of gyration: 15.65 Å; chains: 1; bounding box: 31×51×34 Å

Secondary structure (DSSP, 8-state):
-----------PPP--TT-EEEE--SSS--EEEEEEEE-HHHHSS--SS-TTSPPPSEEEEETTS-EEEE-GGGEEE-TT--